Protein AF-B5KM02-F1 (afdb_monomer_lite)

Secondary structure (DSSP, 8-state):
-HHHHHHHHHHHHHHHHHHHTTTT-PPP---EEEEEEEETTTEEEEEEE-

Foldseek 3Di:
DVVVVVVVVVCVVCVVVVVVVVPPDDDPPDWAWDDWDDDPDDDIDTDTDD

pLDDT: mean 76.12, std 11.09, range [55.09, 94.0]

Organism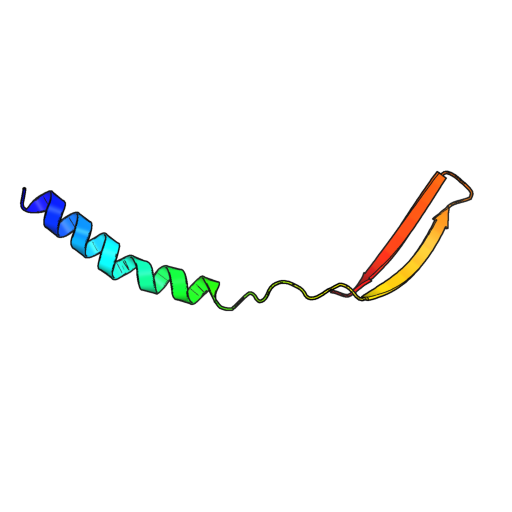: NCBI:txid8843

Structure (mmCIF, N/CA/C/O backbone):
data_AF-B5KM02-F1
#
_entry.id   AF-B5KM02-F1
#
loop_
_atom_site.group_PDB
_atom_site.id
_atom_site.type_symbol
_atom_site.label_atom_id
_atom_site.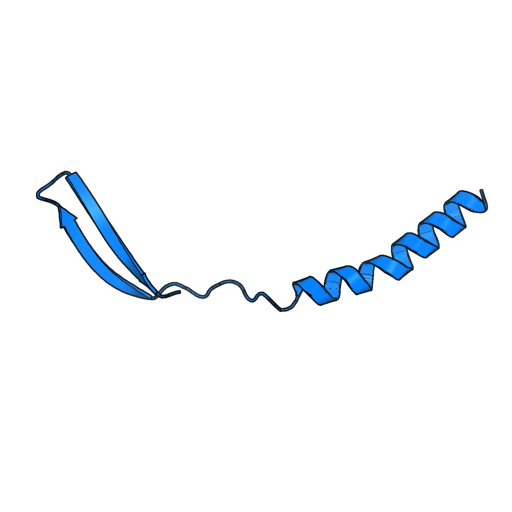label_alt_id
_atom_site.label_comp_id
_atom_site.label_asym_id
_atom_site.label_entity_id
_atom_site.label_seq_id
_atom_site.pdbx_PDB_ins_code
_atom_site.Cartn_x
_atom_site.Cartn_y
_atom_site.Cartn_z
_atom_site.occupancy
_atom_site.B_iso_or_equiv
_atom_site.auth_seq_id
_atom_site.auth_comp_id
_atom_site.auth_asym_id
_atom_site.auth_atom_id
_atom_site.pdbx_PDB_model_num
ATOM 1 N N . MET A 1 1 ? -23.072 -20.104 40.143 1.00 55.09 1 MET A N 1
ATOM 2 C CA . MET A 1 1 ? -21.771 -20.696 39.736 1.00 55.09 1 MET A CA 1
ATOM 3 C C . MET A 1 1 ? -21.879 -21.581 38.485 1.00 55.09 1 MET A C 1
ATOM 5 O O . MET A 1 1 ? -21.101 -21.379 37.565 1.00 55.09 1 MET A O 1
ATOM 9 N N . LYS A 1 2 ? -22.878 -22.476 38.385 1.00 55.66 2 LYS A N 1
ATOM 10 C CA . LYS A 1 2 ? -23.080 -23.389 37.235 1.00 55.66 2 LYS A CA 1
ATOM 11 C C . LYS A 1 2 ? -23.288 -22.696 35.872 1.00 55.66 2 LYS A C 1
ATOM 13 O O . LYS A 1 2 ? -22.722 -23.131 34.882 1.00 55.66 2 LYS A O 1
ATOM 18 N N . GLN A 1 3 ? -24.022 -21.580 35.825 1.00 61.12 3 GLN A N 1
ATOM 19 C CA . GLN A 1 3 ? -24.266 -20.830 34.578 1.00 61.12 3 GLN A CA 1
ATOM 20 C C . GLN A 1 3 ? -22.999 -20.186 33.993 1.00 61.12 3 GLN A C 1
ATOM 22 O O . GLN A 1 3 ? -22.805 -20.205 32.782 1.00 61.12 3 GLN A O 1
ATOM 27 N N . LYS A 1 4 ? -22.108 -19.665 34.851 1.00 63.28 4 LYS A N 1
ATOM 28 C CA . LYS A 1 4 ? -20.809 -19.123 34.419 1.00 63.28 4 LYS A CA 1
ATOM 29 C C . LYS A 1 4 ? -19.933 -20.232 33.830 1.00 63.28 4 LYS A C 1
ATOM 31 O O . LYS A 1 4 ? -19.337 -20.028 32.786 1.00 63.28 4 LYS A O 1
ATOM 36 N N . LEU A 1 5 ? -19.945 -21.418 34.446 1.00 62.59 5 LEU A N 1
ATOM 37 C CA . LEU A 1 5 ? -19.214 -22.590 33.960 1.00 62.59 5 LEU A CA 1
ATOM 38 C C . LEU A 1 5 ? -19.726 -23.067 32.592 1.00 62.59 5 LEU A C 1
ATOM 40 O O . LEU A 1 5 ? -18.927 -23.291 31.691 1.00 62.59 5 LEU A O 1
ATOM 44 N N . MET A 1 6 ? -21.048 -23.161 32.407 1.00 69.31 6 MET A N 1
ATOM 45 C CA . MET A 1 6 ? -21.641 -23.541 31.117 1.00 69.31 6 MET A CA 1
ATOM 46 C C . MET A 1 6 ? -21.318 -22.524 30.017 1.00 69.31 6 MET A C 1
ATOM 48 O O . MET A 1 6 ? -20.985 -22.917 28.904 1.00 69.31 6 MET A O 1
ATOM 52 N N . SER A 1 7 ? -21.351 -21.229 30.338 1.00 76.75 7 SER A N 1
ATOM 53 C CA . SER A 1 7 ? -20.973 -20.156 29.412 1.00 76.75 7 SER A CA 1
ATOM 54 C C . SER A 1 7 ? -19.493 -20.226 29.018 1.00 76.75 7 SER A C 1
ATOM 56 O O . SER A 1 7 ? -19.173 -20.159 27.833 1.00 76.75 7 SER A O 1
ATOM 58 N N . SER A 1 8 ? -18.593 -20.454 29.978 1.00 78.50 8 SER A N 1
ATOM 59 C CA . SER A 1 8 ? -17.163 -20.635 29.700 1.00 78.50 8 SER A CA 1
ATOM 60 C C . SER A 1 8 ? -16.887 -21.856 28.820 1.00 78.50 8 SER A C 1
ATOM 62 O O . SER A 1 8 ? -16.081 -21.763 27.900 1.00 78.50 8 SER A O 1
ATOM 64 N N . ILE A 1 9 ? -17.581 -22.975 29.049 1.00 82.25 9 ILE A N 1
ATOM 65 C CA . ILE A 1 9 ? -17.439 -24.192 28.232 1.00 82.25 9 ILE A CA 1
ATOM 66 C C . ILE A 1 9 ? -17.882 -23.938 26.786 1.00 82.25 9 ILE A C 1
ATOM 68 O O . ILE A 1 9 ? -17.190 -24.347 25.857 1.00 82.25 9 ILE A O 1
ATOM 72 N N . GLN A 1 10 ? -18.997 -23.229 26.589 1.00 79.94 10 GLN A N 1
ATOM 73 C CA . GLN A 1 10 ? -19.483 -22.868 25.253 1.00 79.94 10 GLN A CA 1
ATOM 74 C C . GLN A 1 10 ? -18.474 -21.988 24.503 1.00 79.94 10 GLN A C 1
ATOM 76 O O . GLN A 1 10 ? -18.184 -22.243 23.338 1.00 79.94 10 GLN A O 1
ATOM 81 N N . ILE A 1 11 ? -17.880 -20.999 25.176 1.00 79.69 11 ILE A N 1
ATOM 82 C CA . ILE A 1 11 ? -16.875 -20.113 24.570 1.00 79.69 11 ILE A CA 1
ATOM 83 C C . ILE A 1 11 ? -15.619 -20.899 24.173 1.00 79.69 11 ILE A C 1
ATOM 85 O O . ILE A 1 11 ? -15.135 -20.738 23.055 1.00 79.69 11 ILE A O 1
ATOM 89 N N . ILE A 1 12 ? -15.116 -21.776 25.049 1.00 83.00 12 ILE A N 1
ATOM 90 C CA . ILE A 1 12 ? -13.935 -22.610 24.768 1.00 83.00 12 ILE A CA 1
ATOM 91 C C . ILE A 1 12 ? -14.198 -23.557 23.588 1.00 83.00 12 ILE A C 1
ATOM 93 O O . ILE A 1 12 ? -13.322 -23.734 22.745 1.00 83.00 12 ILE A O 1
ATOM 97 N N . LEU A 1 13 ? -15.404 -24.129 23.496 1.00 80.44 13 LEU A N 1
ATOM 98 C CA . LEU A 1 13 ? -15.790 -25.035 22.410 1.00 80.44 13 LEU A CA 1
ATOM 99 C C . LEU A 1 13 ? -15.924 -24.323 21.052 1.00 80.44 13 LEU A C 1
ATOM 101 O O . LEU A 1 13 ? -15.614 -24.915 20.021 1.00 80.44 13 LEU A O 1
ATOM 105 N N . LEU A 1 14 ? -16.374 -23.065 21.040 1.00 77.12 14 LEU A N 1
ATOM 106 C CA . LEU A 1 14 ? -16.610 -22.288 19.814 1.00 77.12 14 LEU A CA 1
ATOM 107 C C . LEU A 1 14 ? -15.357 -21.560 19.292 1.00 77.12 14 LEU A C 1
ATOM 109 O O . LEU A 1 14 ? -15.280 -21.251 18.104 1.00 77.12 14 LEU A O 1
ATOM 113 N N . LEU A 1 15 ? -14.362 -21.313 20.149 1.00 75.44 15 LEU A N 1
ATOM 114 C CA . LEU A 1 15 ? -13.106 -20.636 19.803 1.00 75.44 15 LEU A CA 1
ATOM 115 C C . LEU A 1 15 ? -12.272 -21.303 18.680 1.00 75.44 15 LEU A C 1
ATOM 117 O O . LEU A 1 15 ? -11.736 -20.582 17.840 1.00 75.44 15 LEU A O 1
ATOM 121 N N . PRO A 1 16 ? -12.125 -22.643 18.601 1.00 72.62 16 PRO A N 1
ATOM 122 C CA . PRO A 1 16 ? -11.333 -23.260 17.536 1.00 72.62 16 PRO A CA 1
ATOM 123 C C . PRO A 1 16 ? -11.987 -23.151 16.150 1.00 72.62 16 PRO A C 1
ATOM 125 O O . PRO A 1 16 ? -11.268 -23.047 15.156 1.00 72.62 16 PRO A O 1
ATOM 128 N N . LEU A 1 17 ? -13.325 -23.111 16.060 1.00 68.38 17 LEU A N 1
ATOM 129 C CA . LEU A 1 17 ? -14.030 -22.981 14.775 1.00 68.38 17 LEU A CA 1
ATOM 130 C C . LEU A 1 17 ? -13.748 -21.633 14.099 1.00 68.38 17 LEU A C 1
ATOM 132 O O . LEU A 1 17 ? -13.633 -21.569 12.877 1.00 68.38 17 LEU A O 1
ATOM 136 N N . THR A 1 18 ? -13.610 -20.560 14.879 1.00 66.81 18 THR A N 1
ATOM 137 C CA . THR A 1 18 ? -13.301 -19.226 14.345 1.00 66.81 18 THR A CA 1
ATOM 138 C C . THR A 1 18 ? -11.825 -19.086 13.969 1.00 66.81 18 THR A C 1
ATOM 140 O O . THR A 1 18 ? -11.503 -18.384 13.012 1.00 66.81 18 THR A O 1
ATOM 143 N N . ALA A 1 19 ? -10.928 -19.799 14.658 1.00 66.75 19 ALA A N 1
ATOM 144 C CA . ALA A 1 19 ? -9.495 -19.775 14.373 1.00 66.75 19 ALA A CA 1
ATOM 145 C C . ALA A 1 19 ? -9.133 -20.455 13.039 1.00 66.75 19 ALA A C 1
ATOM 147 O O . ALA A 1 19 ? -8.267 -19.958 12.321 1.00 66.75 19 ALA A O 1
ATOM 148 N N . MET A 1 20 ? -9.811 -21.546 12.659 1.00 63.31 20 MET A N 1
ATOM 149 C CA . MET A 1 20 ? -9.536 -22.256 11.395 1.00 63.31 20 MET A CA 1
ATOM 150 C C . MET A 1 20 ? -9.892 -21.436 10.143 1.00 63.31 20 MET A C 1
ATOM 152 O O . MET A 1 20 ? -9.311 -21.660 9.087 1.00 63.31 20 MET A O 1
ATOM 156 N N . GLY A 1 21 ? -10.804 -20.463 10.250 1.00 60.94 21 GLY A N 1
ATOM 157 C CA . GLY A 1 21 ? -11.138 -19.548 9.150 1.00 60.94 21 GLY A CA 1
ATOM 158 C C . GLY A 1 21 ? -10.077 -18.473 8.879 1.00 60.94 21 GLY A C 1
ATOM 159 O O . GLY A 1 21 ? -10.127 -17.814 7.846 1.00 60.94 21 GLY A O 1
ATOM 160 N N . LEU A 1 22 ? -9.112 -18.296 9.789 1.00 61.69 22 LEU A N 1
ATOM 161 C CA . LEU A 1 22 ? -8.071 -17.264 9.710 1.00 61.69 22 LEU A CA 1
ATOM 162 C C . LEU A 1 22 ? -6.718 -17.804 9.222 1.00 61.69 22 LEU A C 1
ATOM 164 O O . LEU A 1 22 ? -5.828 -17.023 8.899 1.00 61.69 22 LEU A O 1
ATOM 168 N N . THR A 1 23 ? -6.545 -19.126 9.143 1.00 60.44 23 THR A N 1
ATOM 169 C CA . THR A 1 23 ? -5.258 -19.758 8.794 1.00 60.44 23 THR A CA 1
ATOM 170 C C . THR A 1 23 ? -4.950 -19.768 7.293 1.00 60.44 23 THR A C 1
ATOM 172 O O . THR A 1 23 ? -3.845 -20.137 6.905 1.00 60.44 23 THR A O 1
ATOM 175 N N . GLY A 1 24 ? -5.897 -19.352 6.445 1.00 60.25 24 GLY A N 1
ATOM 176 C CA . GLY A 1 24 ? -5.757 -19.369 4.984 1.00 60.25 24 GLY A CA 1
ATOM 177 C C . GLY A 1 24 ? -5.145 -18.109 4.360 1.00 60.25 24 GLY A C 1
ATOM 178 O O . GLY A 1 24 ? -4.768 -18.140 3.191 1.00 60.25 24 GLY A O 1
ATOM 179 N N . GLN A 1 25 ? -5.020 -17.007 5.107 1.00 64.19 25 GLN A N 1
ATOM 180 C CA . GLN A 1 25 ? -4.475 -15.757 4.575 1.00 64.19 25 GLN A CA 1
ATOM 181 C C . GLN A 1 25 ? -2.987 -15.660 4.933 1.00 64.19 25 GLN A C 1
ATOM 183 O O . GLN A 1 25 ? -2.607 -15.045 5.930 1.00 64.19 25 GLN A O 1
ATOM 188 N N . SER A 1 26 ? -2.121 -16.295 4.139 1.00 66.94 26 SER A N 1
ATOM 189 C CA . SER A 1 26 ? -0.682 -16.036 4.245 1.00 66.94 26 SER A CA 1
ATOM 190 C C . SER A 1 26 ? -0.430 -14.537 4.082 1.00 66.94 26 SER A C 1
ATOM 192 O O . SER A 1 26 ? -1.055 -13.907 3.222 1.00 66.94 26 SER A O 1
ATOM 194 N N . TYR A 1 27 ? 0.487 -13.970 4.872 1.00 68.88 27 TYR A N 1
ATOM 195 C CA . TYR A 1 27 ? 0.923 -12.591 4.662 1.00 68.88 27 TYR A CA 1
ATOM 196 C C . TYR A 1 27 ? 1.284 -12.407 3.185 1.00 68.88 27 TYR A C 1
ATOM 198 O O . TYR A 1 27 ? 1.975 -13.275 2.635 1.00 68.88 27 TYR A O 1
ATOM 206 N N . PRO A 1 28 ? 0.816 -11.331 2.523 1.00 74.31 28 PRO A N 1
ATOM 207 C CA . PRO A 1 28 ? 1.279 -11.044 1.177 1.00 74.31 28 PRO A CA 1
ATOM 208 C C . PRO A 1 28 ? 2.809 -11.010 1.218 1.00 74.31 28 PRO A C 1
ATOM 210 O O . PRO A 1 28 ? 3.402 -10.445 2.142 1.00 74.31 28 PRO A O 1
ATOM 213 N N . GLY A 1 29 ? 3.442 -11.694 0.266 1.00 80.19 29 GLY A N 1
ATOM 214 C CA . GLY A 1 29 ? 4.895 -11.720 0.165 1.00 80.19 29 GLY A CA 1
ATOM 215 C C . GLY A 1 29 ? 5.467 -10.316 -0.040 1.00 80.19 29 GLY A C 1
ATOM 216 O O . GLY A 1 29 ? 4.746 -9.325 -0.166 1.00 80.19 29 GLY A O 1
ATOM 217 N N . LYS A 1 30 ? 6.800 -10.208 -0.090 1.00 82.19 30 LYS A N 1
ATOM 218 C CA . LYS A 1 30 ? 7.426 -8.932 -0.446 1.00 82.19 30 LYS A CA 1
ATOM 219 C C . LYS A 1 30 ? 7.011 -8.569 -1.881 1.00 82.19 30 LYS A C 1
ATOM 221 O O . LYS A 1 30 ? 7.360 -9.322 -2.794 1.00 82.19 30 LYS A O 1
ATOM 226 N N . PRO A 1 31 ? 6.352 -7.418 -2.096 1.00 84.69 31 PRO A N 1
ATOM 227 C CA . PRO A 1 31 ? 5.855 -7.062 -3.412 1.00 84.69 31 PRO A CA 1
ATOM 228 C C . PRO A 1 31 ? 7.009 -6.858 -4.396 1.00 84.69 31 PRO A C 1
ATOM 230 O O . PRO A 1 31 ? 8.063 -6.304 -4.053 1.00 84.69 31 PRO A O 1
ATOM 233 N N . LYS A 1 32 ? 6.805 -7.272 -5.648 1.00 89.75 32 LYS A N 1
ATOM 234 C CA . LYS A 1 32 ? 7.786 -7.070 -6.720 1.00 89.75 32 LYS A CA 1
ATOM 235 C C . LYS A 1 32 ? 7.529 -5.731 -7.402 1.00 89.75 32 LYS A C 1
ATOM 237 O O . LYS A 1 32 ? 6.510 -5.558 -8.073 1.00 89.75 32 LYS A O 1
ATOM 242 N N . ILE A 1 33 ? 8.465 -4.793 -7.257 1.00 90.31 33 ILE A N 1
ATOM 243 C CA . ILE A 1 33 ? 8.409 -3.498 -7.946 1.00 90.31 33 ILE A CA 1
ATOM 244 C C . ILE A 1 33 ? 8.515 -3.728 -9.459 1.00 90.31 33 ILE A C 1
ATOM 246 O O . ILE A 1 33 ? 9.451 -4.367 -9.934 1.00 90.31 33 ILE A O 1
ATOM 250 N N . ILE A 1 34 ? 7.544 -3.215 -10.213 1.00 94.00 34 ILE A N 1
ATOM 251 C CA . ILE A 1 34 ? 7.461 -3.354 -11.675 1.00 94.00 34 ILE A CA 1
ATOM 252 C C . ILE A 1 34 ? 8.045 -2.121 -12.356 1.00 94.00 34 ILE A C 1
ATOM 254 O O . ILE A 1 34 ? 8.716 -2.222 -13.380 1.00 94.00 34 ILE A O 1
ATOM 258 N N . ARG A 1 35 ? 7.750 -0.939 -11.811 1.00 90.62 35 ARG A N 1
ATOM 259 C CA . ARG A 1 35 ? 8.153 0.342 -12.387 1.00 90.62 35 ARG A CA 1
ATOM 260 C C . ARG A 1 35 ? 8.185 1.396 -11.298 1.00 90.62 35 ARG A C 1
ATOM 262 O O . ARG A 1 35 ? 7.314 1.396 -10.440 1.00 90.62 35 ARG A O 1
ATOM 269 N N . CYS A 1 36 ? 9.121 2.328 -11.388 1.00 91.44 36 CYS A N 1
ATOM 270 C CA . CYS A 1 36 ? 9.057 3.586 -10.658 1.00 91.44 36 CYS A CA 1
ATOM 271 C C . CYS A 1 36 ? 9.142 4.741 -11.654 1.00 91.44 36 CYS A C 1
ATOM 273 O O . CYS A 1 36 ? 9.834 4.649 -12.670 1.00 91.44 36 CYS A O 1
ATOM 275 N N . ARG A 1 37 ? 8.404 5.813 -11.393 1.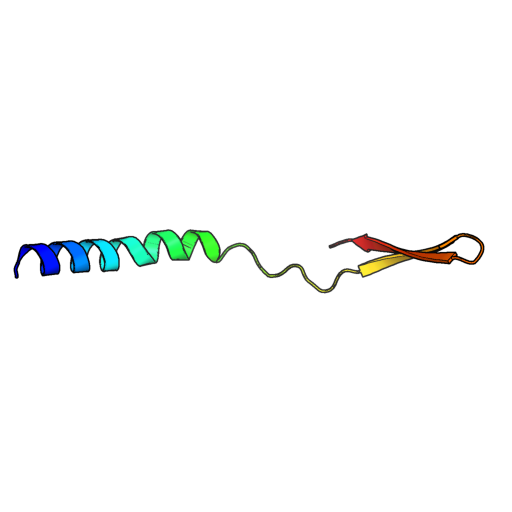00 88.75 37 ARG A N 1
ATOM 276 C CA . ARG A 1 37 ? 8.420 7.043 -12.177 1.00 88.75 37 ARG A CA 1
ATOM 277 C C . ARG A 1 37 ? 8.513 8.215 -11.219 1.00 88.75 37 ARG A C 1
ATOM 279 O O . ARG A 1 37 ? 7.753 8.291 -10.259 1.00 88.75 37 ARG A O 1
ATOM 286 N N . SER A 1 38 ? 9.422 9.125 -11.529 1.00 88.12 38 SER A N 1
ATOM 287 C CA . SER A 1 38 ? 9.442 10.450 -10.928 1.00 88.12 38 SER A CA 1
ATOM 288 C C . SER A 1 38 ? 8.657 11.397 -11.832 1.00 88.12 38 SER A C 1
ATOM 290 O O . SER A 1 38 ? 8.899 11.433 -13.044 1.00 88.12 38 SER A O 1
ATOM 292 N N . LEU A 1 39 ? 7.661 12.087 -11.277 1.00 80.38 39 LEU A N 1
ATOM 293 C CA . LEU A 1 39 ? 6.979 13.175 -11.975 1.00 80.38 39 LEU A CA 1
ATOM 294 C C . LEU A 1 39 ? 7.812 14.435 -11.796 1.00 80.38 39 LEU A C 1
ATOM 296 O O . LEU A 1 39 ? 7.863 14.942 -10.682 1.00 80.38 39 LEU A O 1
ATOM 300 N N . GLU A 1 40 ? 8.450 14.861 -12.891 1.00 72.62 40 GLU A N 1
ATOM 301 C CA . GLU A 1 40 ? 9.236 16.082 -13.153 1.00 72.62 40 GLU A CA 1
ATOM 302 C C . GLU A 1 40 ? 10.175 16.618 -12.062 1.00 72.62 40 GLU A C 1
ATOM 304 O O . GLU A 1 40 ? 11.308 16.923 -12.429 1.00 72.62 40 GLU A O 1
ATOM 309 N N . LYS A 1 41 ? 9.770 16.706 -10.784 1.00 66.81 41 LYS A N 1
ATOM 310 C CA . LYS A 1 41 ? 10.622 16.886 -9.591 1.00 66.81 41 LYS A CA 1
ATOM 311 C C . LYS A 1 41 ? 9.955 16.699 -8.208 1.00 66.81 41 LYS A C 1
ATOM 313 O O . LYS A 1 41 ? 10.646 16.926 -7.222 1.00 66.81 41 LYS A O 1
ATOM 318 N N . GLU A 1 42 ? 8.689 16.280 -8.075 1.00 71.31 42 GLU A N 1
ATOM 319 C CA . GLU A 1 42 ? 8.001 16.360 -6.761 1.00 71.31 42 GLU A CA 1
ATOM 320 C C . GLU A 1 42 ? 7.748 15.022 -6.059 1.00 71.31 42 GLU A C 1
ATOM 322 O O . GLU A 1 42 ? 7.909 14.925 -4.844 1.00 71.31 42 GLU A O 1
ATOM 327 N N . THR A 1 43 ? 7.382 13.962 -6.788 1.00 80.12 43 THR A N 1
ATOM 328 C CA . THR A 1 43 ? 7.066 12.668 -6.161 1.00 80.12 43 THR A CA 1
ATOM 329 C C . THR A 1 43 ? 7.569 11.479 -6.973 1.00 80.12 43 THR A C 1
ATOM 331 O O . THR A 1 43 ? 7.454 11.421 -8.201 1.00 80.12 43 THR A O 1
ATOM 334 N N . PHE A 1 44 ? 8.119 10.496 -6.257 1.00 85.62 44 PHE A N 1
ATOM 335 C CA . PHE A 1 44 ? 8.425 9.175 -6.794 1.00 85.62 44 PHE A CA 1
ATOM 336 C C . PHE A 1 44 ? 7.227 8.254 -6.573 1.00 85.62 44 PHE A C 1
ATOM 338 O O . PHE 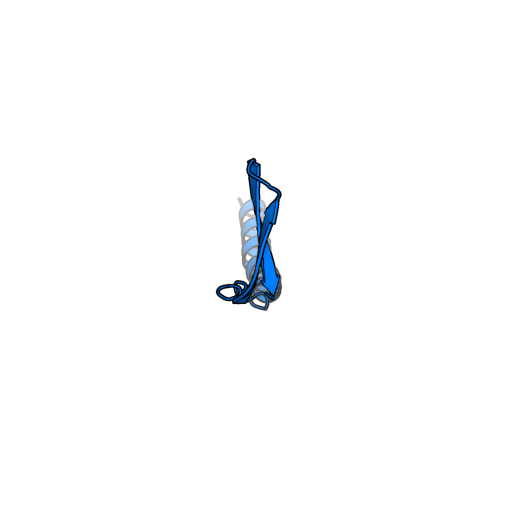A 1 44 ? 6.850 7.970 -5.440 1.00 85.62 44 PHE A O 1
ATOM 345 N N . SER A 1 45 ? 6.648 7.765 -7.666 1.00 90.62 45 SER A N 1
ATOM 346 C CA . SER A 1 45 ? 5.590 6.755 -7.647 1.00 90.62 45 SER A CA 1
ATOM 347 C C . SER A 1 45 ? 6.153 5.425 -8.128 1.00 90.62 45 SER A C 1
ATOM 349 O O . SER A 1 45 ? 6.736 5.358 -9.210 1.00 90.62 45 SER A O 1
ATOM 351 N N . CYS A 1 46 ? 5.972 4.362 -7.347 1.00 90.94 46 CYS A N 1
ATOM 352 C CA . CYS A 1 46 ? 6.327 3.001 -7.739 1.00 90.94 46 CYS A CA 1
ATOM 353 C C . CYS A 1 46 ? 5.065 2.146 -7.865 1.00 90.94 46 CYS A C 1
ATOM 355 O O . CYS A 1 46 ? 4.170 2.234 -7.034 1.00 90.94 46 CYS A O 1
ATOM 357 N N . TRP A 1 47 ? 5.008 1.301 -8.890 1.00 92.75 47 TRP A N 1
ATOM 358 C CA . TRP A 1 47 ? 3.977 0.286 -9.086 1.00 92.75 47 TRP A CA 1
ATOM 359 C C . TRP A 1 47 ? 4.556 -1.076 -8.735 1.00 92.75 47 TRP A C 1
ATOM 361 O O . TRP A 1 47 ? 5.684 -1.397 -9.125 1.00 92.75 47 TRP A O 1
ATOM 371 N N . TRP A 1 48 ? 3.776 -1.896 -8.042 1.00 91.69 48 TRP A N 1
ATOM 372 C CA . TRP A 1 48 ? 4.176 -3.236 -7.639 1.00 91.69 48 TRP A CA 1
ATOM 373 C C . TRP A 1 48 ? 3.052 -4.241 -7.862 1.00 91.69 48 TRP A C 1
ATOM 375 O O . TRP A 1 48 ? 1.876 -3.881 -7.912 1.00 91.69 48 TRP A O 1
ATOM 385 N N . LYS A 1 49 ? 3.434 -5.507 -8.025 1.00 86.19 49 LYS A N 1
ATOM 386 C CA . LYS A 1 49 ? 2.518 -6.645 -7.907 1.00 86.19 49 LYS A CA 1
ATOM 387 C C . LYS A 1 49 ? 2.648 -7.219 -6.492 1.00 86.19 49 LYS A C 1
ATOM 389 O O . LYS A 1 49 ? 3.760 -7.144 -5.954 1.00 86.19 49 LYS A O 1
ATOM 394 N N . PRO A 1 50 ? 1.548 -7.729 -5.903 1.00 81.31 50 PRO A N 1
ATOM 395 C CA . PRO A 1 50 ? 1.617 -8.536 -4.689 1.00 81.31 50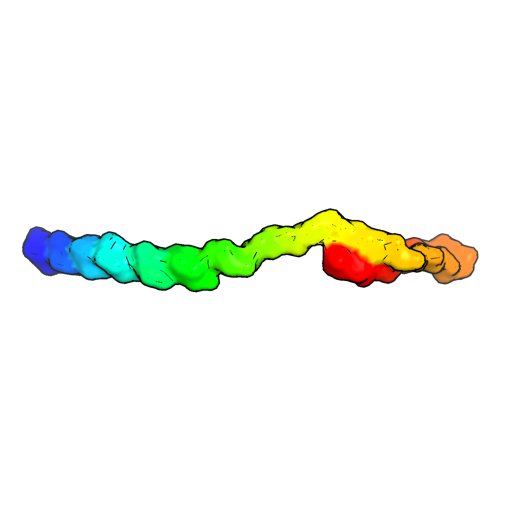 PRO A CA 1
ATOM 396 C C . PRO A 1 50 ? 2.685 -9.628 -4.792 1.00 81.31 50 PRO A C 1
ATOM 398 O O . PRO A 1 50 ? 2.902 -10.133 -5.922 1.00 81.31 50 PRO A O 1
#

InterPro domains:
  IPR013783 Immunoglobulin-like fold [G3DSA:2.60.40.10] (25-50)
  IPR036116 Fibronectin type III superfamily [SSF49265] (21-50)

Sequence (50 aa):
MKQKLMSSIQIILLLPLTAMGLTGQSYPGKPKIIRCRSLEKETFSCWWKP

Radius of gyration: 23.85 Å; chains: 1; bounding box: 35×42×53 Å

=== Feature glossary ===
A reading guide for the features in this record.

Start from the sequence.

  · This is the polypeptide sequence — one letter per residue, N-terminus first. Length ranges from a few dozen residues for small domains to over a thousand for large multi-domain proteins.

Fold it, and you get atomic coordinates and the backbone conformation that goes with them.

  · Structure coordinates are given as an mmCIF _atom_site loop: one row per atom with element, residue name, chain id, sequence number, and x/y/z position in Å. Only the four main-chain atoms per residue are included here; side chains are omitted to keep the record compact.

  · Backbone dihedral angles. Every residue except chain termini has a φ (preceding-C → N → Cα → C) and a ψ (N → Cα → C → next-N). They are reported in degrees following the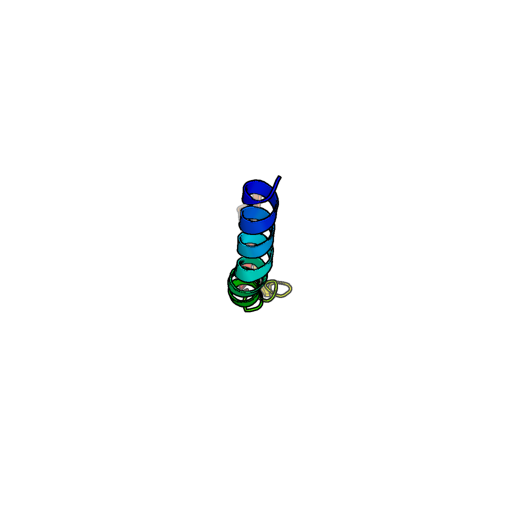 IUPAC sign convention. Secondary structure is essentially a statement about which (φ, ψ) basin each residue occupies.

  · The SS8 string is DSSP's per-residue secondary-structure call. α-helix (H) means an i→i+4 H-bond ladder; β-strand (E) means the residue participates in a β-sheet; 3₁₀ (G) and π (I) are tighter and wider helices; T/S are turns/bends; '-' is loop.

  · SS3 is a coarse helix/strand/coil call (letters a/b/c) made by the P-SEA algorithm from inter-Cα distances and dihedrals. It is less detailed than DSSP but needs only Cα positions.

Summarize the fold with a handful of shape descriptors and a per-residue structural alphabet.

  · Radius of gyration (Rg) is the root-mean-square distance of Cα atoms from their centroid — a single number for overall size and compactness. A globular domain of N residues has Rg ≈ 2.2·N^0.38 Å; an extended or disordered chain has a much larger Rg. The Cα contact count is the number of residue pairs whose Cα atoms are within 8 Å and are more than four positions apart in sequence — a standard proxy for tertiary packing density. The bounding box is the smallest axis-aligned box enclosing all Cα atoms.

  · The Foldseek 3Di string encodes local tertiary geometry as a 20-letter alphabet — one character per residue — derived from the relative positions of nearby Cα atoms. Unlike the amino-acid sequence, 3Di is a direct function of the 3D structure, so two proteins with the same fold have similar 3Di strings even at low sequence identity.

  · Solvent-accessible surface area (SASA) is the area in Å² traced out by the centre of a 1.4 Å probe sphere (a water molecule) rolled over the protein's van der Waals surface (Shrake–Rupley / Lee–Richards construction). Buried residues have near-zero SASA; fully exposed residues can exceed 200 Å². The total SASA scales roughly with the number of surface residues.

Ask how reliable the model is.

  · pLDDT (predicted Local Distance Difference Test) is AlphaFold's per-residue confidence score, ranging from 0 to 100. Values above 90 indicate high confidence (typically well-packed cores); 70–90 is confident; 50–70 low confidence; below 50 usually means the region is disordered or the prediction is unreliable there. AlphaFold stores pLDDT in the mmCIF B-factor column.

  · B-factor (Debye–Waller factor) reflects atomic displacement in the crystal lattice. It is an experimental observable (units Å²), not a prediction; low values mean the atom is pinned down, high values mean it moves or is heterogeneous across the crystal.

  · Predicted Aligned Error (PAE) is an AlphaFold confidence matrix: entry (i, j) is the expected error in the position of residue j, in ångströms, when the prediction is superimposed on the true structure at residue i. Low PAE within a block of residues means that block is internally rigid and well-predicted; high PAE between two blocks means their relative placement is uncertain even if each block individually is confident.

Place it in context: what it resembles, what it is annotated as, and how it looks.

  · Nearest PDB neighbors are the top structural matches found by Foldseek when searching this structure against the entire Protein Data Bank. Each hit reports a TM-score (0 to 1; >0.5 almost always implies the same fold) and an E-value. These are *structural* homologs — they may share no detectable sequence similarity.

  · Functional annotations link the protein to curated databases. InterPro entries identify conserved domains and families by matching the sequence against member-database signatures (Pfam, PROSITE, CDD, …). Gene Ontology (GO) terms describe molecular function, biological process, and cellular component in a controlled vocabulary. CATH places the structure in a hierarchical fold classification (Class/Architecture/Topology/Homologous-superfamily). The organism is the source species.

  · Three diagnostic plots accompany the record. The Cα contact map visualizes the tertiary structure as a 2D adjacency matrix (8 Å cutoff, sequence-local contacts suppressed). The Ramachandran plot shows the distribution of backbone (φ, ψ) torsions, with points in the α and β basins reflecting secondary structure content. The PAE plot shows AlphaFold's inter-residue confidence as a color matrix.

  · Six rendered views show the 3D structure from the faces of a cube — i.e. along ±x, ±y, ±z. Rendering representation is drawn randomly per protein from cartoon (secondary-structure ribbons), sticks (backbone bonds), or molecular surface; coloring is either N→C rainbow (blue at the N-terminus through red at the C-terminus) or one color per chain.